Protein AF-A0A530A4H0-F1 (afdb_monomer_lite)

pLDDT: mean 74.02, std 18.41, range [34.97, 97.81]

Foldseek 3Di:
DDDDPPPDPFDWDWDDWDQDPNDIDIDTHTDPDPCPPVNVVVVVVVVVDDPPPDPDDDD

Secondary structure (DSSP, 8-state):
----------EEEE---EEETTEEE--EEEE-----HHHHHHHHHHHH-----SSS---

Sequence (59 aa):
MLKGFASTMELHRAAQPSVVGGAIEVELSPRPASCKPRDRWLKEQAAAGKPCGGENSCC

Radius of gyration: 21.49 Å; chains: 1; bounding box: 55×26×48 Å

Structure (mmCIF, N/CA/C/O backbone):
data_AF-A0A530A4H0-F1
#
_entry.id   AF-A0A530A4H0-F1
#
loop_
_atom_site.group_PDB
_atom_site.id
_atom_site.type_symbol
_atom_site.label_atom_id
_atom_site.label_alt_id
_atom_site.label_comp_id
_atom_site.label_asym_id
_atom_site.label_entity_id
_atom_site.label_seq_id
_atom_site.pdbx_PDB_ins_code
_atom_site.Cartn_x
_atom_site.Cartn_y
_atom_site.Cartn_z
_atom_site.occupancy
_atom_site.B_iso_or_equiv
_atom_site.auth_seq_id
_atom_site.auth_comp_id
_atom_site.auth_asym_id
_atom_site.auth_atom_id
_atom_site.pdbx_PDB_model_num
ATOM 1 N N . MET A 1 1 ? 15.724 -22.415 -20.470 1.00 38.12 1 MET A N 1
ATOM 2 C CA . MET A 1 1 ? 15.952 -20.952 -20.427 1.00 38.12 1 MET A CA 1
ATOM 3 C C . MET A 1 1 ? 15.071 -20.367 -19.323 1.00 38.12 1 MET A C 1
ATOM 5 O O . MET A 1 1 ? 13.984 -19.878 -19.593 1.00 38.12 1 MET A O 1
ATOM 9 N N . LEU A 1 2 ? 15.470 -20.531 -18.058 1.00 48.81 2 LEU A N 1
ATOM 10 C CA . LEU A 1 2 ? 14.679 -20.077 -16.908 1.00 48.81 2 LEU A CA 1
ATOM 11 C C . LEU A 1 2 ? 15.023 -18.609 -16.651 1.00 48.81 2 LEU A C 1
ATOM 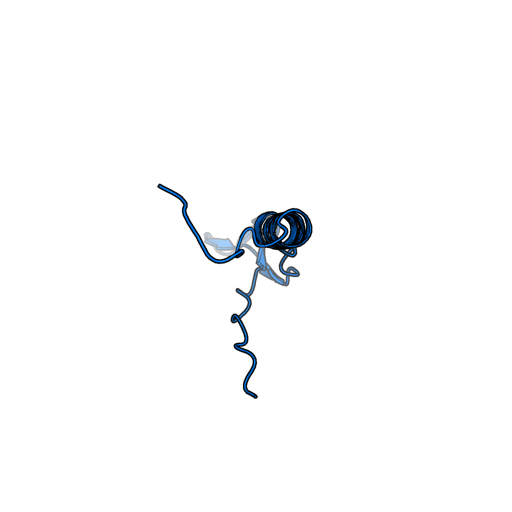13 O O . LEU A 1 2 ? 16.036 -18.292 -16.034 1.00 48.81 2 LEU A O 1
ATOM 17 N N . LYS A 1 3 ? 14.216 -17.710 -17.216 1.00 49.91 3 LYS A N 1
ATOM 18 C CA . LYS A 1 3 ? 14.284 -16.277 -16.922 1.00 49.91 3 LYS A CA 1
ATOM 19 C C . LYS A 1 3 ? 13.911 -16.113 -15.450 1.00 49.91 3 LYS A C 1
ATOM 21 O O . LYS A 1 3 ? 12.797 -16.457 -15.068 1.00 49.91 3 LYS A O 1
ATOM 26 N N . GLY A 1 4 ? 14.868 -15.664 -14.639 1.00 45.78 4 GLY A N 1
ATOM 27 C CA . GLY A 1 4 ? 14.672 -15.424 -13.215 1.00 45.78 4 GLY A C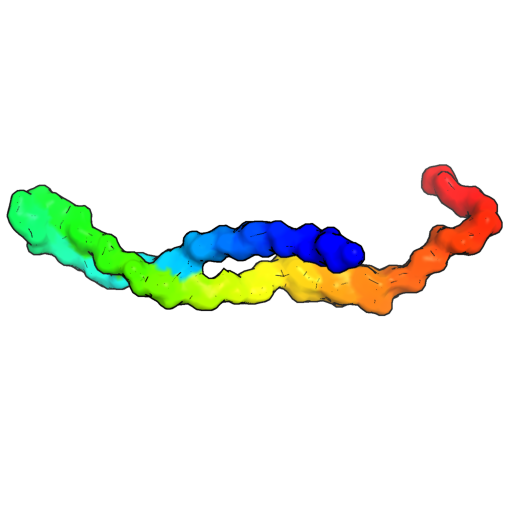A 1
ATOM 28 C C . GLY A 1 4 ? 13.467 -14.517 -12.999 1.00 45.78 4 GLY A C 1
ATOM 29 O O . GLY A 1 4 ? 13.494 -13.341 -13.359 1.00 45.78 4 GLY A O 1
ATOM 30 N N . PHE A 1 5 ? 12.399 -15.081 -12.442 1.00 51.06 5 PHE A N 1
ATOM 31 C CA . PHE A 1 5 ? 11.294 -14.307 -11.910 1.00 51.06 5 PHE A CA 1
ATOM 32 C C . PHE A 1 5 ? 11.834 -13.587 -10.678 1.00 51.06 5 PHE A C 1
ATOM 34 O O . PHE A 1 5 ? 11.990 -14.190 -9.620 1.00 51.06 5 PHE A O 1
ATOM 41 N N . ALA A 1 6 ? 12.162 -12.303 -10.816 1.00 55.88 6 ALA A N 1
ATOM 42 C CA . ALA A 1 6 ? 12.226 -11.436 -9.652 1.00 55.88 6 ALA A CA 1
ATOM 43 C C . ALA A 1 6 ? 10.840 -11.512 -8.998 1.00 55.88 6 ALA A C 1
ATOM 45 O O . ALA A 1 6 ? 9.864 -11.029 -9.573 1.00 55.88 6 ALA A O 1
ATOM 46 N N . SER A 1 7 ? 10.728 -12.204 -7.863 1.00 54.25 7 SER A N 1
ATOM 47 C CA . SER A 1 7 ? 9.466 -12.333 -7.141 1.00 54.25 7 SER A CA 1
ATOM 48 C C . SER A 1 7 ? 8.992 -10.931 -6.782 1.00 54.25 7 SER A C 1
ATOM 50 O O . SER A 1 7 ? 9.658 -10.207 -6.036 1.00 54.25 7 SER A O 1
ATOM 52 N N . THR A 1 8 ? 7.879 -10.513 -7.376 1.00 62.25 8 THR A N 1
ATOM 53 C CA . THR A 1 8 ? 7.300 -9.198 -7.133 1.00 62.25 8 THR A CA 1
ATOM 54 C C . THR A 1 8 ? 6.857 -9.149 -5.678 1.00 62.25 8 THR A C 1
ATOM 56 O O . THR A 1 8 ? 6.072 -9.996 -5.260 1.00 62.25 8 THR A O 1
ATOM 59 N N . MET A 1 9 ? 7.348 -8.183 -4.899 1.00 71.44 9 MET A N 1
ATOM 60 C CA . MET A 1 9 ? 6.754 -7.905 -3.590 1.00 71.44 9 MET A CA 1
ATOM 61 C C . MET A 1 9 ? 5.267 -7.606 -3.786 1.00 71.44 9 MET A C 1
ATOM 63 O O . MET A 1 9 ? 4.921 -6.727 -4.580 1.00 71.44 9 MET A O 1
ATOM 67 N N . GLU A 1 10 ? 4.415 -8.329 -3.066 1.00 77.81 10 GLU A N 1
ATOM 68 C CA . GLU A 1 10 ? 2.994 -8.021 -2.989 1.00 77.81 10 GLU A CA 1
ATOM 69 C C . GLU A 1 10 ? 2.838 -6.729 -2.182 1.00 77.81 10 GLU A C 1
ATOM 71 O O . GLU A 1 10 ? 3.265 -6.634 -1.030 1.00 77.81 10 GLU A O 1
ATOM 76 N N . LEU A 1 11 ? 2.334 -5.681 -2.832 1.00 83.75 11 LEU A N 1
ATOM 77 C CA . LEU A 1 11 ? 2.120 -4.387 -2.197 1.00 83.75 11 LEU A CA 1
ATOM 78 C C . LEU A 1 11 ? 0.639 -4.235 -1.879 1.00 83.75 11 LEU A C 1
ATOM 80 O O . LEU A 1 11 ? -0.209 -4.469 -2.738 1.00 83.75 11 LEU A O 1
ATOM 84 N N . HIS A 1 12 ? 0.342 -3.749 -0.679 1.00 89.69 12 HIS A N 1
ATOM 85 C CA . HIS A 1 12 ? -1.011 -3.394 -0.269 1.00 89.69 12 HIS A CA 1
ATOM 86 C C . HIS A 1 12 ? -1.105 -1.899 0.038 1.00 89.69 12 HIS A C 1
ATOM 88 O O . HIS A 1 12 ? -0.134 -1.265 0.458 1.00 89.69 12 HIS A O 1
ATOM 94 N N . ARG A 1 13 ? -2.283 -1.319 -0.190 1.00 90.44 13 ARG A N 1
ATOM 95 C CA . ARG A 1 13 ? -2.639 0.048 0.183 1.00 90.44 13 ARG A CA 1
ATOM 96 C C . ARG A 1 13 ? -3.486 0.012 1.453 1.00 90.44 13 ARG A C 1
ATOM 98 O O . ARG A 1 13 ? -4.513 -0.656 1.477 1.00 90.44 13 ARG A O 1
ATOM 105 N N . ALA A 1 14 ? -3.092 0.806 2.444 1.00 95.88 14 ALA A N 1
ATOM 106 C CA . ALA A 1 14 ? -3.889 1.035 3.643 1.00 95.88 14 ALA A CA 1
ATOM 107 C C . ALA A 1 14 ? -5.106 1.930 3.364 1.00 95.88 14 ALA A C 1
ATOM 109 O O . ALA A 1 14 ? -4.992 2.964 2.691 1.00 95.88 14 ALA A O 1
ATOM 110 N N . ALA A 1 15 ? -6.256 1.523 3.895 1.00 95.38 15 ALA A N 1
ATOM 111 C CA . ALA A 1 15 ? -7.465 2.328 3.980 1.00 95.38 15 ALA A CA 1
ATOM 112 C C . ALA A 1 15 ? -7.428 3.282 5.190 1.00 95.38 15 ALA A C 1
ATOM 114 O O . ALA A 1 15 ? -6.440 3.362 5.925 1.00 95.38 15 ALA A O 1
ATOM 115 N N . GLN A 1 16 ? -8.518 4.028 5.388 1.00 97.19 16 GLN A N 1
ATOM 116 C CA . GLN A 1 16 ? -8.692 4.852 6.580 1.00 97.19 16 GLN A CA 1
ATOM 117 C C . GLN A 1 16 ? -8.807 3.940 7.820 1.00 97.19 16 GLN A C 1
ATOM 119 O O . GLN A 1 16 ? -9.625 3.020 7.797 1.00 97.19 16 GLN A O 1
ATOM 124 N N . PRO A 1 17 ? -8.032 4.175 8.894 1.00 96.94 17 PRO A N 1
ATOM 125 C CA . PRO A 1 17 ? -8.146 3.404 10.131 1.00 96.94 17 PRO A CA 1
ATOM 126 C C . PRO A 1 17 ? -9.510 3.599 10.807 1.00 96.94 17 PRO A C 1
ATOM 128 O O . PRO A 1 17 ? -10.053 4.708 10.808 1.00 96.94 17 PRO A O 1
ATOM 131 N N . SER A 1 18 ? -10.015 2.547 11.453 1.00 96.88 18 SER A N 1
ATOM 132 C CA . SER A 1 18 ? -11.234 2.581 12.273 1.00 96.88 18 SER A CA 1
ATOM 133 C C . SER A 1 18 ? -11.027 1.919 13.634 1.00 96.88 18 SER A C 1
ATOM 135 O O . SER A 1 18 ? -10.233 0.990 13.762 1.00 96.88 18 SER A O 1
ATOM 137 N N . VAL A 1 19 ? -11.760 2.380 14.652 1.00 97.56 19 VAL A N 1
ATOM 138 C CA . VAL A 1 19 ? -11.745 1.772 15.990 1.00 97.56 19 VAL A CA 1
ATOM 139 C C . VAL A 1 19 ? -12.799 0.667 16.050 1.00 97.56 19 VAL A C 1
ATOM 141 O O . VAL A 1 19 ? -13.987 0.949 15.908 1.00 97.56 19 VAL A O 1
ATOM 144 N N . VAL A 1 20 ? -12.381 -0.572 16.299 1.00 96.12 20 VAL A N 1
ATOM 145 C CA . VAL A 1 20 ? -13.259 -1.743 16.426 1.00 96.12 20 VAL A CA 1
ATOM 146 C C . VAL A 1 20 ? -12.879 -2.493 17.698 1.00 96.12 20 VAL A C 1
ATOM 148 O O . VAL A 1 20 ? -11.726 -2.861 17.888 1.00 96.12 20 VAL A O 1
ATOM 151 N N . GLY A 1 21 ? -13.826 -2.665 18.625 1.00 92.81 21 GLY A N 1
ATOM 152 C CA . GLY A 1 21 ? -13.587 -3.424 19.863 1.00 92.81 21 GLY A CA 1
ATOM 153 C C . GLY A 1 21 ? -12.440 -2.899 20.743 1.00 92.81 21 GLY A C 1
ATOM 154 O O . GLY A 1 21 ? -11.839 -3.669 21.482 1.00 92.81 21 GLY A O 1
ATOM 155 N N . GLY A 1 22 ? -12.108 -1.605 20.652 1.00 96.38 22 GLY A N 1
ATOM 156 C CA . GLY A 1 22 ? -10.971 -1.005 21.362 1.00 96.38 22 GLY A CA 1
ATOM 157 C C . GLY A 1 22 ? -9.613 -1.172 20.665 1.00 96.38 22 GLY A C 1
ATOM 158 O O . GLY A 1 22 ? -8.609 -0.699 21.192 1.00 96.38 22 GLY A O 1
ATOM 159 N N . ALA A 1 23 ? -9.573 -1.789 19.483 1.00 96.50 23 ALA A N 1
ATOM 160 C CA . ALA A 1 23 ? -8.397 -1.875 18.625 1.00 96.50 23 ALA A CA 1
ATOM 161 C C . ALA A 1 23 ? -8.517 -0.931 17.420 1.00 96.50 23 ALA A C 1
ATOM 163 O O . ALA A 1 23 ? -9.616 -0.557 17.009 1.00 96.50 23 ALA A O 1
ATOM 164 N N . ILE A 1 24 ? -7.375 -0.547 16.847 1.00 97.06 24 ILE A N 1
ATOM 165 C CA . ILE A 1 24 ? -7.325 0.155 15.562 1.00 97.06 24 ILE A CA 1
ATOM 166 C C . ILE A 1 24 ? -7.156 -0.886 14.464 1.00 97.06 24 ILE A C 1
ATOM 168 O O . ILE A 1 24 ? -6.124 -1.552 14.395 1.00 97.06 24 ILE A O 1
ATOM 172 N N . GLU A 1 25 ? -8.154 -0.998 13.599 1.00 97.81 25 GLU A N 1
ATOM 173 C CA . GLU A 1 25 ? -8.116 -1.862 12.425 1.00 97.81 25 GLU A CA 1
ATOM 174 C C . GLU A 1 25 ? -7.860 -1.034 11.164 1.00 97.81 25 GLU A C 1
ATOM 176 O O . GLU A 1 25 ? -8.362 0.085 11.014 1.00 97.81 25 GLU A O 1
ATOM 181 N N . VAL A 1 26 ? -7.052 -1.588 10.257 1.00 96.81 26 VAL A N 1
ATOM 182 C CA . VAL A 1 26 ? -6.706 -0.973 8.972 1.00 96.81 26 VAL A CA 1
ATOM 183 C C . VAL A 1 26 ? -6.857 -2.017 7.879 1.00 96.81 26 VAL A C 1
ATOM 185 O O . VAL A 1 26 ? -6.099 -2.984 7.823 1.00 96.81 26 VAL A O 1
ATOM 188 N N . GLU A 1 27 ? -7.831 -1.809 7.000 1.00 96.44 27 GLU A N 1
ATOM 189 C CA . GLU A 1 27 ? -8.040 -2.672 5.839 1.00 96.44 27 GLU A CA 1
ATOM 190 C C . GLU A 1 27 ? -6.955 -2.427 4.777 1.00 96.44 27 GLU A C 1
ATOM 192 O O . GLU A 1 27 ? -6.502 -1.294 4.564 1.00 96.44 27 GLU A O 1
ATOM 197 N N . LEU A 1 28 ? -6.503 -3.514 4.148 1.00 95.44 28 LEU A N 1
ATOM 198 C CA . LEU A 1 28 ? -5.409 -3.531 3.185 1.00 95.44 28 LEU A CA 1
ATOM 199 C C . LEU A 1 28 ? -5.899 -4.048 1.829 1.00 95.44 28 LEU A C 1
ATOM 201 O O . LEU A 1 28 ? -6.110 -5.246 1.650 1.00 95.44 28 LEU A O 1
ATOM 205 N N . SER A 1 29 ? -5.948 -3.164 0.833 1.00 92.94 29 SER A N 1
ATOM 206 C CA . SER A 1 29 ? -6.337 -3.526 -0.535 1.00 92.94 29 SER A CA 1
ATOM 207 C C . SER A 1 29 ? -5.112 -3.804 -1.418 1.00 92.94 29 SER A C 1
ATOM 209 O O . SER A 1 29 ? -4.088 -3.128 -1.267 1.00 92.94 29 SER A O 1
ATOM 211 N N . PRO A 1 30 ? -5.162 -4.768 -2.359 1.00 89.94 30 PRO A N 1
ATOM 212 C CA . PRO A 1 30 ? -4.052 -5.024 -3.275 1.00 89.94 30 PRO A CA 1
ATOM 213 C C . PRO A 1 30 ? -3.691 -3.784 -4.095 1.00 89.94 30 PRO A C 1
ATOM 215 O O . PRO A 1 30 ? -4.562 -3.068 -4.595 1.00 89.94 30 PRO A O 1
ATOM 218 N N . ARG A 1 31 ? -2.393 -3.542 -4.289 1.00 83.38 31 ARG A N 1
ATOM 219 C CA . ARG A 1 31 ? -1.898 -2.466 -5.148 1.00 83.38 31 ARG A CA 1
ATOM 220 C C . ARG A 1 31 ? -0.942 -3.032 -6.191 1.00 83.38 31 ARG A C 1
ATOM 222 O O . ARG A 1 31 ? 0.007 -3.724 -5.821 1.00 83.38 31 ARG A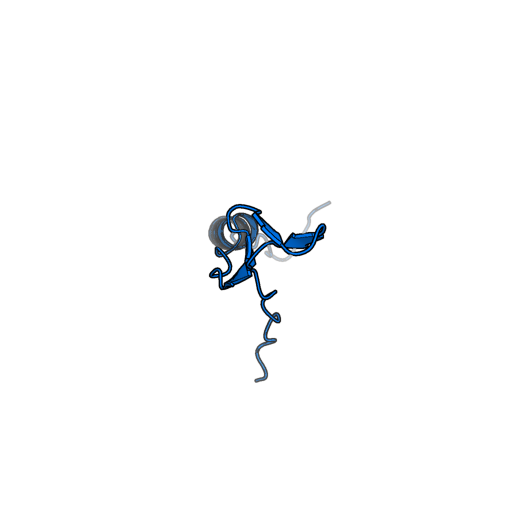 O 1
ATOM 229 N N . PRO A 1 32 ? -1.094 -2.671 -7.481 1.00 73.69 32 PRO A N 1
ATOM 230 C CA . PRO A 1 32 ? -0.082 -3.014 -8.462 1.00 73.69 32 PRO A CA 1
ATOM 231 C C . PRO A 1 32 ? 1.260 -2.452 -8.001 1.00 73.69 32 PRO A C 1
ATOM 233 O O . PRO A 1 32 ? 1.365 -1.283 -7.590 1.00 73.69 32 PRO A O 1
ATOM 236 N N . ALA A 1 33 ? 2.293 -3.287 -8.085 1.00 70.31 33 ALA A N 1
ATOM 237 C CA . ALA A 1 33 ? 3.653 -2.807 -8.011 1.00 70.31 33 ALA A CA 1
ATOM 238 C C . ALA A 1 33 ? 3.791 -1.735 -9.096 1.00 70.31 33 ALA A C 1
ATOM 240 O O . ALA A 1 33 ? 3.735 -2.032 -10.289 1.00 70.31 33 ALA A O 1
ATOM 241 N N . SER A 1 34 ? 3.908 -0.466 -8.688 1.00 69.56 34 SER A N 1
ATOM 242 C CA . SER A 1 34 ? 4.376 0.561 -9.612 1.00 69.56 34 SER A CA 1
ATOM 243 C C . SER A 1 34 ? 5.699 0.018 -10.106 1.00 69.56 34 SER A C 1
ATOM 245 O O . SER A 1 34 ? 6.559 -0.238 -9.263 1.00 69.56 34 SER A O 1
ATOM 247 N N . CYS A 1 35 ? 5.850 -0.212 -11.412 1.00 61.44 35 CYS A N 1
ATOM 248 C CA . CYS A 1 35 ? 7.162 -0.460 -11.997 1.00 61.44 35 CYS A CA 1
ATOM 249 C C . CYS A 1 35 ? 8.084 0.589 -11.376 1.00 61.44 35 CYS A C 1
ATOM 251 O O . CYS A 1 35 ? 7.805 1.791 -11.494 1.00 61.44 35 CYS A O 1
ATOM 253 N N . LYS A 1 36 ? 9.001 0.143 -10.500 1.00 64.62 36 LYS A N 1
ATOM 254 C CA . LYS A 1 36 ? 9.562 1.058 -9.504 1.00 64.62 36 LYS A CA 1
ATOM 255 C C . LYS A 1 36 ? 10.221 2.195 -10.279 1.00 64.62 36 LYS A C 1
ATOM 257 O O . LYS A 1 36 ? 10.769 1.929 -11.349 1.00 64.62 36 LYS A O 1
ATOM 262 N N . PRO A 1 37 ? 10.204 3.444 -9.784 1.00 68.50 37 PRO A N 1
ATOM 263 C CA . PRO A 1 37 ? 10.948 4.524 -10.431 1.00 68.50 37 PRO A CA 1
ATOM 264 C C . PRO A 1 37 ? 12.384 4.094 -10.764 1.00 68.50 37 PRO A C 1
ATOM 266 O O . PRO A 1 37 ? 12.887 4.408 -11.834 1.00 68.50 37 PRO A O 1
ATOM 269 N N . ARG A 1 38 ? 12.973 3.242 -9.909 1.00 68.25 38 ARG A N 1
ATOM 270 C CA . ARG A 1 38 ? 14.246 2.561 -10.149 1.00 68.25 38 ARG A CA 1
ATOM 271 C C . ARG A 1 38 ? 14.259 1.644 -11.373 1.00 68.25 38 ARG A C 1
ATOM 273 O O . ARG A 1 38 ? 15.215 1.716 -12.117 1.00 68.25 38 ARG A O 1
ATOM 280 N N . ASP A 1 39 ? 13.259 0.803 -11.609 1.00 74.44 39 ASP A N 1
ATOM 281 C CA . ASP A 1 39 ? 13.264 -0.122 -12.753 1.00 74.44 39 ASP A CA 1
ATOM 282 C C . ASP A 1 39 ? 13.072 0.618 -14.077 1.00 74.44 39 ASP A C 1
ATOM 284 O O . ASP A 1 39 ? 13.675 0.260 -15.087 1.00 74.44 39 ASP A O 1
ATOM 288 N N . ARG A 1 40 ? 12.241 1.669 -14.075 1.00 74.56 40 ARG A N 1
ATOM 289 C CA . ARG A 1 40 ? 12.112 2.572 -15.224 1.00 74.56 40 ARG A CA 1
ATOM 290 C C . ARG A 1 40 ? 13.438 3.278 -15.491 1.00 74.56 40 ARG A C 1
ATOM 292 O O . ARG A 1 40 ? 13.943 3.197 -16.602 1.00 74.56 40 ARG A O 1
ATOM 299 N N . TRP A 1 41 ? 14.027 3.865 -14.454 1.00 78.25 41 TRP A N 1
ATOM 300 C CA . TRP A 1 41 ? 15.326 4.518 -14.535 1.00 78.25 41 TRP A CA 1
ATOM 301 C C . TRP A 1 41 ? 16.437 3.549 -14.971 1.00 78.25 41 TRP A C 1
ATOM 303 O O . TRP A 1 41 ? 17.218 3.878 -15.845 1.00 78.25 41 TRP A O 1
ATOM 313 N N . LEU A 1 42 ? 16.478 2.310 -14.469 1.00 77.00 42 LEU A N 1
ATOM 314 C CA . LEU A 1 42 ? 17.446 1.288 -14.895 1.00 77.00 42 LEU A CA 1
ATOM 315 C C . LEU A 1 42 ? 17.293 0.932 -16.379 1.00 77.00 42 LEU A C 1
ATOM 317 O O . LEU A 1 42 ? 18.295 0.743 -17.064 1.00 77.00 42 LEU A O 1
ATOM 321 N N . LYS A 1 43 ? 16.058 0.859 -16.892 1.00 79.00 43 LYS A N 1
ATOM 322 C CA . LYS A 1 43 ? 15.805 0.674 -18.330 1.00 79.00 43 LYS A CA 1
ATOM 323 C C . LYS A 1 43 ? 16.262 1.882 -19.143 1.00 79.00 43 LYS A C 1
ATOM 325 O O . LYS A 1 43 ? 16.848 1.694 -20.201 1.00 79.00 43 LYS A O 1
ATOM 330 N N . GLU A 1 44 ? 16.023 3.092 -18.647 1.00 83.56 44 GLU A N 1
ATOM 331 C CA . GLU A 1 44 ? 16.505 4.331 -19.266 1.00 83.56 44 GLU A CA 1
ATOM 332 C C . GLU A 1 44 ? 18.041 4.374 -19.287 1.00 83.56 44 GLU A C 1
ATOM 334 O O . GLU A 1 44 ? 18.617 4.646 -20.333 1.00 83.56 44 GLU A O 1
ATOM 339 N N . GLN A 1 45 ? 18.717 3.992 -18.198 1.00 84.12 45 GLN A N 1
ATOM 340 C CA . GLN A 1 45 ? 20.179 3.892 -18.139 1.00 84.12 45 GLN A CA 1
ATOM 341 C C . GLN A 1 45 ? 20.729 2.813 -19.082 1.00 84.12 45 GLN A C 1
ATOM 343 O O . GLN A 1 45 ? 21.722 3.050 -19.763 1.00 84.12 45 GLN A O 1
ATOM 348 N N . ALA A 1 46 ? 20.084 1.645 -19.162 1.00 79.12 46 ALA A N 1
ATOM 349 C CA . ALA A 1 46 ? 20.468 0.584 -20.095 1.00 79.12 46 ALA A CA 1
ATOM 350 C C . ALA A 1 46 ? 20.254 0.982 -21.567 1.00 79.12 46 ALA A C 1
ATOM 352 O O . ALA A 1 46 ? 20.993 0.532 -22.435 1.00 79.12 46 ALA A O 1
ATOM 353 N N . ALA A 1 47 ? 19.261 1.830 -21.850 1.00 76.25 47 ALA A N 1
ATOM 354 C CA . ALA A 1 47 ? 19.031 2.393 -23.178 1.00 76.25 47 ALA A CA 1
ATOM 355 C C . ALA A 1 47 ? 19.986 3.560 -23.501 1.00 76.25 47 ALA A C 1
ATOM 357 O O . ALA A 1 47 ? 20.345 3.752 -24.661 1.00 76.25 47 ALA A O 1
ATOM 358 N N . ALA A 1 48 ? 20.406 4.324 -22.489 1.00 73.75 48 ALA A N 1
ATOM 359 C CA . ALA A 1 48 ? 21.327 5.452 -22.620 1.00 73.75 48 ALA A CA 1
ATOM 360 C C . ALA A 1 48 ? 22.806 5.026 -22.678 1.00 73.75 48 ALA A C 1
ATOM 362 O O . ALA A 1 48 ? 23.628 5.727 -23.266 1.00 73.75 48 ALA A O 1
ATOM 363 N N . GLY A 1 49 ? 23.160 3.880 -22.094 1.00 62.06 49 GLY A N 1
ATOM 364 C CA . GLY A 1 49 ? 24.506 3.321 -22.143 1.00 62.06 49 GLY A CA 1
ATOM 365 C C . GLY A 1 49 ? 24.696 2.388 -23.335 1.00 62.06 49 GLY A C 1
ATOM 366 O O . GLY A 1 49 ? 24.360 1.209 -23.257 1.00 62.06 49 GLY A O 1
ATOM 367 N N . LYS A 1 50 ? 25.328 2.862 -24.418 1.00 60.94 50 LYS A N 1
ATOM 368 C CA . LYS A 1 50 ? 26.092 1.935 -25.271 1.00 60.94 50 LYS A CA 1
ATOM 369 C C . LYS A 1 50 ? 27.169 1.298 -24.384 1.00 60.94 50 LYS A C 1
ATOM 371 O O . LYS A 1 50 ? 27.837 2.044 -23.666 1.00 60.94 50 LYS A O 1
ATOM 376 N N . PRO A 1 51 ? 27.379 -0.030 -24.410 1.00 56.22 51 PRO A N 1
ATOM 377 C CA . PRO A 1 51 ? 28.522 -0.599 -23.726 1.00 56.22 51 PRO A CA 1
ATOM 378 C C . PRO A 1 51 ? 29.772 -0.032 -24.399 1.00 56.22 51 PRO A C 1
ATOM 380 O O . PRO A 1 51 ? 30.080 -0.366 -25.542 1.00 56.22 51 PRO A O 1
ATOM 383 N N . CYS A 1 52 ? 30.504 0.823 -23.691 1.00 52.22 52 CYS A N 1
ATOM 384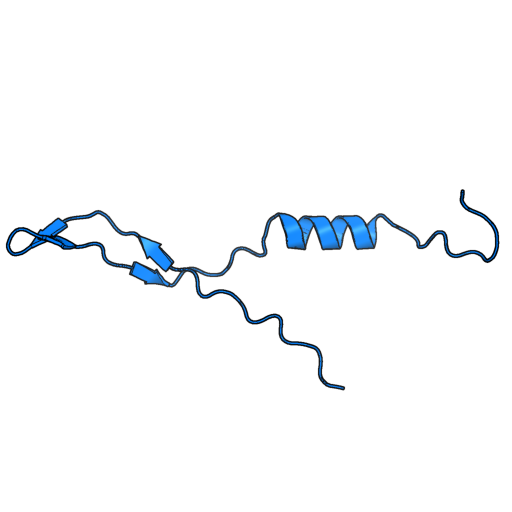 C CA . CYS A 1 52 ? 31.912 1.064 -23.978 1.00 52.22 52 CYS A CA 1
ATOM 385 C C . CYS A 1 52 ? 32.680 -0.196 -23.551 1.00 52.22 52 CYS A C 1
ATOM 387 O O . CYS A 1 52 ? 33.403 -0.203 -22.567 1.00 52.22 52 CYS A O 1
ATOM 389 N N . GLY A 1 53 ? 32.418 -1.297 -24.250 1.00 54.22 53 GLY A N 1
ATOM 390 C CA . GLY A 1 53 ? 33.150 -2.552 -24.183 1.00 54.22 53 GLY A CA 1
ATO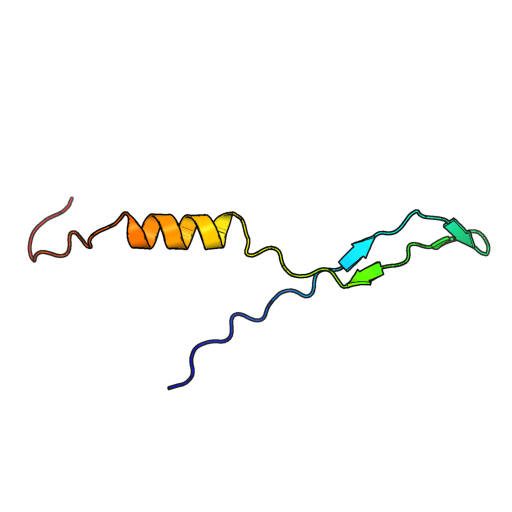M 391 C C . GLY A 1 53 ? 33.799 -2.794 -25.536 1.00 54.22 53 GLY A C 1
ATOM 392 O O . GLY A 1 53 ? 33.599 -3.842 -26.137 1.00 54.22 53 GLY A O 1
ATOM 393 N N . GLY A 1 54 ? 34.490 -1.776 -26.050 1.00 45.84 54 GLY A N 1
ATOM 394 C CA . GLY A 1 54 ? 35.590 -2.013 -26.969 1.00 45.84 54 GLY A CA 1
ATOM 395 C C . GLY A 1 54 ? 36.744 -2.520 -26.123 1.00 45.84 54 GLY A C 1
ATOM 396 O O . GLY A 1 54 ? 37.030 -1.949 -25.070 1.00 45.84 54 GLY A O 1
ATOM 397 N N . GLU A 1 55 ? 37.341 -3.628 -26.541 1.00 54.25 55 GLU A N 1
ATOM 398 C CA . GLU A 1 55 ? 38.578 -4.126 -25.961 1.00 54.25 55 GLU A CA 1
ATOM 399 C C . GLU A 1 55 ? 39.549 -2.950 -25.829 1.00 54.25 55 GLU A C 1
ATOM 401 O O . GLU A 1 55 ? 39.800 -2.238 -26.801 1.00 54.25 55 GLU A O 1
ATOM 406 N N . ASN A 1 56 ? 40.066 -2.777 -24.614 1.00 56.28 56 ASN A N 1
ATOM 407 C CA . ASN A 1 56 ? 41.128 -1.861 -24.214 1.00 56.28 56 ASN A CA 1
ATOM 408 C C . ASN A 1 56 ? 40.707 -0.618 -23.398 1.00 56.28 56 ASN A C 1
ATOM 410 O O . ASN A 1 56 ? 40.252 0.398 -23.916 1.00 56.28 56 ASN A O 1
ATOM 414 N N . SER A 1 57 ? 41.078 -0.708 -22.112 1.00 64.62 57 SER A N 1
ATOM 415 C CA . SER A 1 57 ? 41.431 0.378 -21.190 1.00 64.62 57 SER A CA 1
ATOM 416 C C . SER A 1 57 ? 40.299 1.240 -20.613 1.00 64.62 57 SER A C 1
ATOM 418 O O . SER A 1 57 ? 39.866 2.219 -21.216 1.00 64.62 57 SER A O 1
ATOM 420 N N . CYS A 1 58 ? 39.979 0.992 -19.340 1.00 34.97 58 CYS A N 1
ATOM 421 C CA . CYS A 1 58 ? 39.537 2.043 -18.425 1.00 34.97 58 CYS A CA 1
ATOM 422 C C . CYS A 1 58 ? 40.162 1.804 -17.044 1.00 34.97 58 CYS A C 1
ATOM 424 O O . CYS A 1 58 ? 39.969 0.736 -16.459 1.00 34.97 58 CYS A O 1
ATOM 426 N N . CYS A 1 59 ? 40.932 2.793 -16.586 1.00 38.78 59 CYS A N 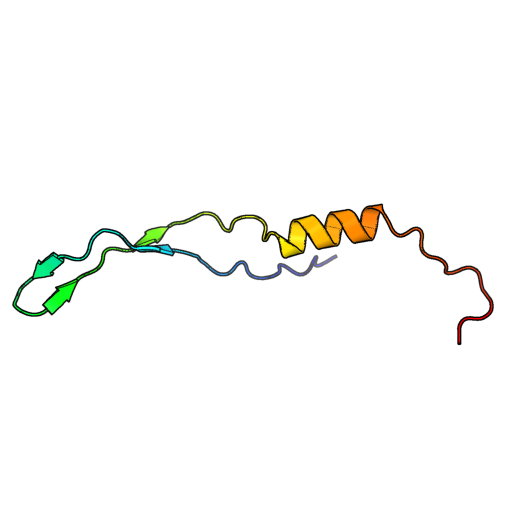1
ATOM 427 C CA . CYS A 1 59 ? 41.297 2.993 -15.185 1.00 38.78 59 CYS A CA 1
ATOM 428 C C . CYS A 1 59 ? 40.082 3.441 -14.366 1.00 38.78 59 CYS A C 1
ATOM 430 O O . CYS A 1 59 ? 39.165 4.044 -14.970 1.00 38.78 59 CYS A O 1
#